Protein AF-A0A3B9P715-F1 (afdb_monomer_lite)

Sequence (49 aa):
MAREPGQRAKVAVSATQQGIDPVGACVGVRGVRIQAIVRELSDEKIDVI

Structure (mmCIF, N/CA/C/O backbone):
data_AF-A0A3B9P715-F1
#
_entry.id   AF-A0A3B9P715-F1
#
loop_
_atom_site.group_PDB
_atom_site.id
_atom_site.type_symbol
_atom_site.label_atom_id
_atom_site.label_alt_id
_atom_site.label_comp_id
_atom_site.label_asym_id
_atom_site.label_entity_id
_atom_site.label_seq_id
_atom_site.pdbx_PDB_ins_code
_atom_site.Cartn_x
_atom_site.Cartn_y
_atom_site.Cartn_z
_atom_site.occupancy
_atom_site.B_iso_or_equiv
_atom_site.auth_seq_id
_atom_site.auth_comp_id
_atom_site.auth_asym_id
_atom_site.auth_atom_id
_atom_site.pdbx_PDB_model_num
ATOM 1 N N . MET A 1 1 ? -8.290 -5.183 -15.361 1.00 74.69 1 MET A N 1
ATOM 2 C CA . MET A 1 1 ? -6.964 -5.730 -15.009 1.00 74.69 1 MET A CA 1
ATOM 3 C C . MET A 1 1 ? -6.480 -4.976 -13.780 1.00 74.69 1 MET A C 1
ATOM 5 O O . MET A 1 1 ? -6.466 -3.756 -13.828 1.00 74.69 1 MET A O 1
ATOM 9 N N . ALA A 1 2 ? -6.229 -5.654 -12.657 1.00 92.62 2 ALA A N 1
ATOM 10 C CA . ALA A 1 2 ? -5.840 -4.980 -11.408 1.00 92.62 2 ALA A CA 1
ATOM 11 C C . ALA A 1 2 ? -4.329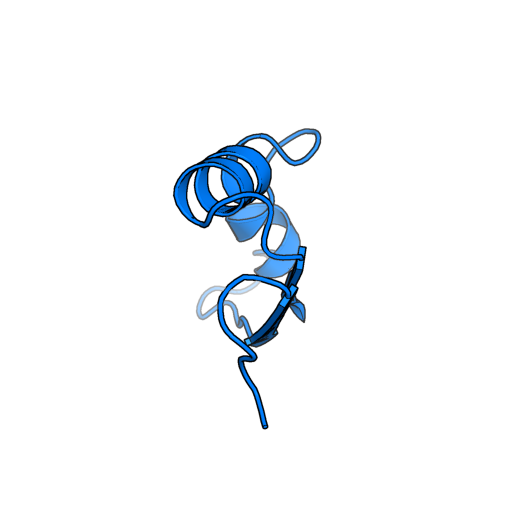 -4.720 -11.321 1.00 92.62 2 ALA A C 1
ATOM 13 O O . ALA A 1 2 ? -3.907 -3.818 -10.606 1.00 92.62 2 ALA A O 1
ATOM 14 N N . ARG A 1 3 ? -3.528 -5.498 -12.055 1.00 97.06 3 ARG A N 1
ATOM 15 C CA . ARG A 1 3 ? -2.074 -5.391 -12.075 1.00 97.06 3 ARG A CA 1
ATOM 16 C C . ARG A 1 3 ? -1.523 -5.640 -13.471 1.00 97.06 3 ARG A C 1
ATOM 18 O O . ARG A 1 3 ? -1.862 -6.641 -14.095 1.00 97.06 3 ARG A O 1
ATOM 25 N N . GLU A 1 4 ? -0.643 -4.747 -13.887 1.00 96.38 4 GLU A N 1
ATOM 26 C CA . GLU A 1 4 ? 0.233 -4.806 -15.049 1.00 96.38 4 GLU A CA 1
ATOM 27 C C . GLU A 1 4 ? 1.673 -4.772 -14.505 1.00 96.38 4 GLU A C 1
ATOM 29 O O . GLU A 1 4 ? 2.146 -3.695 -14.124 1.00 96.38 4 GLU A O 1
ATOM 34 N N . PRO A 1 5 ? 2.346 -5.935 -14.371 1.00 94.44 5 PRO A N 1
ATOM 35 C CA . PRO A 1 5 ? 3.643 -6.027 -13.702 1.00 94.44 5 PRO A CA 1
ATOM 36 C C . PRO A 1 5 ? 4.685 -5.060 -14.275 1.00 94.44 5 PRO A C 1
ATOM 38 O O . PRO A 1 5 ? 4.834 -4.958 -15.492 1.00 94.44 5 PRO A O 1
ATOM 41 N N . GLY A 1 6 ? 5.395 -4.348 -13.398 1.00 93.00 6 GLY A N 1
ATOM 42 C CA . GLY A 1 6 ? 6.399 -3.345 -13.782 1.00 93.00 6 GLY A CA 1
ATOM 43 C C . GLY A 1 6 ? 5.828 -2.034 -14.341 1.00 93.00 6 GLY A C 1
ATOM 44 O O . GLY A 1 6 ? 6.588 -1.145 -14.708 1.00 93.00 6 GLY A O 1
ATOM 45 N N . GLN A 1 7 ? 4.501 -1.890 -14.414 1.00 96.12 7 GLN A N 1
ATOM 46 C CA . GLN A 1 7 ? 3.826 -0.676 -14.883 1.00 96.12 7 GLN A CA 1
ATOM 47 C C .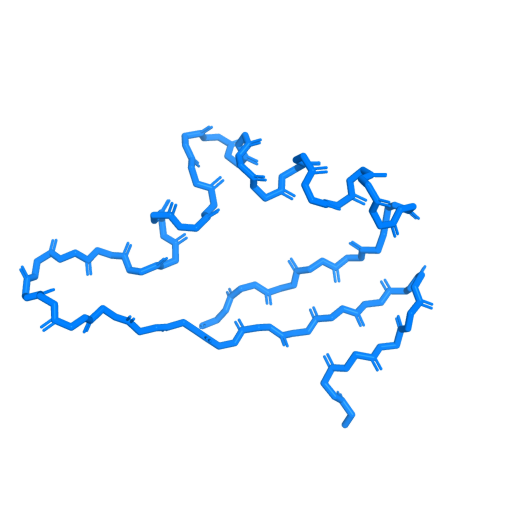 GLN A 1 7 ? 2.927 -0.096 -13.791 1.00 96.12 7 GLN A C 1
ATOM 49 O O . GLN A 1 7 ? 3.198 0.991 -13.270 1.00 96.12 7 GLN A O 1
ATOM 54 N N . ARG A 1 8 ? 1.845 -0.806 -13.442 1.00 96.56 8 ARG A N 1
ATOM 55 C CA . ARG A 1 8 ? 0.836 -0.315 -12.500 1.00 96.56 8 ARG A CA 1
ATOM 56 C C . ARG A 1 8 ? 0.066 -1.438 -11.810 1.00 96.56 8 ARG A C 1
ATOM 58 O O . ARG A 1 8 ? -0.380 -2.379 -12.458 1.00 96.56 8 ARG A O 1
ATOM 65 N N . ALA A 1 9 ? -0.225 -1.254 -10.529 1.00 97.31 9 ALA A N 1
ATOM 66 C CA . ALA A 1 9 ? -1.198 -2.036 -9.779 1.00 97.31 9 ALA A CA 1
ATOM 67 C C . ALA A 1 9 ? -2.215 -1.136 -9.073 1.00 97.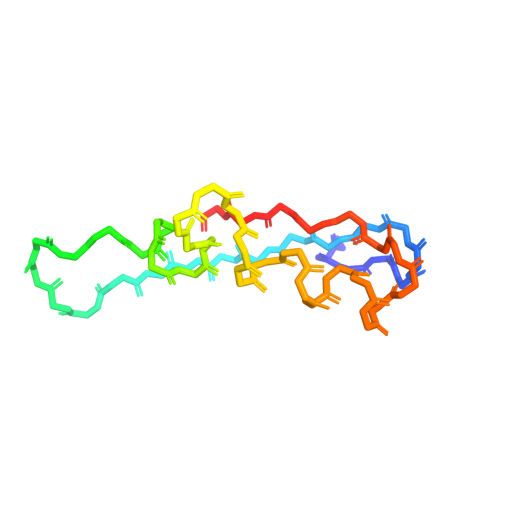31 9 ALA A C 1
ATOM 69 O O . ALA A 1 9 ? -1.921 -0.003 -8.693 1.00 97.31 9 ALA A O 1
ATOM 70 N N . LYS A 1 10 ? -3.417 -1.671 -8.869 1.00 96.69 10 LYS A N 1
ATOM 71 C CA . LYS A 1 10 ? -4.446 -1.111 -7.995 1.00 96.69 10 LYS A CA 1
ATOM 72 C C . LYS A 1 10 ? -4.737 -2.102 -6.881 1.00 96.69 10 LYS A C 1
ATOM 74 O O . LYS A 1 10 ? -4.982 -3.277 -7.155 1.00 96.69 10 LYS A O 1
ATOM 79 N N . VAL A 1 11 ? -4.734 -1.622 -5.644 1.00 96.19 11 VAL A N 1
ATOM 80 C CA . VAL A 1 11 ? -4.978 -2.436 -4.452 1.00 96.19 11 VAL A CA 1
ATOM 81 C C . VAL A 1 11 ? -6.080 -1.782 -3.636 1.00 96.19 11 VAL A C 1
ATOM 83 O O . VAL A 1 11 ? -5.937 -0.633 -3.232 1.00 96.19 11 VAL A O 1
ATOM 86 N N . ALA A 1 12 ? -7.166 -2.519 -3.409 1.00 97.56 12 ALA A N 1
ATOM 87 C CA . ALA A 1 12 ? -8.259 -2.078 -2.554 1.00 97.56 12 ALA A CA 1
ATOM 88 C C . ALA A 1 12 ? -7.985 -2.467 -1.097 1.00 97.56 12 ALA A C 1
ATOM 90 O O . ALA A 1 12 ? -7.628 -3.618 -0.829 1.00 97.56 12 ALA A O 1
ATOM 91 N N . VAL A 1 13 ? -8.164 -1.533 -0.166 1.00 97.38 13 VAL A N 1
ATOM 92 C CA . VAL A 1 13 ? -7.939 -1.752 1.266 1.00 97.38 13 VAL A CA 1
ATOM 93 C C . VAL A 1 13 ? -9.147 -1.337 2.097 1.00 97.38 13 VAL A C 1
ATOM 95 O O . VAL A 1 13 ? -9.852 -0.378 1.807 1.00 97.38 13 VAL A O 1
ATOM 98 N N . SER A 1 14 ? -9.381 -2.070 3.181 1.00 98.00 14 SER A N 1
ATOM 99 C CA . SER A 1 14 ? -10.469 -1.805 4.120 1.00 98.00 14 SER A CA 1
ATOM 100 C C . SER A 1 14 ? -10.000 -2.045 5.545 1.00 98.00 14 SER A C 1
ATOM 102 O O . SER A 1 14 ? -9.231 -2.975 5.794 1.00 98.00 14 SER A O 1
ATOM 104 N N . ALA A 1 15 ? -10.494 -1.249 6.488 1.00 97.88 15 ALA A N 1
ATOM 105 C CA . ALA A 1 15 ? -10.248 -1.463 7.904 1.00 97.88 15 ALA A CA 1
ATOM 106 C C . ALA A 1 15 ? -11.374 -2.301 8.518 1.00 97.88 15 ALA A C 1
ATOM 108 O O . ALA A 1 15 ? -12.552 -2.051 8.274 1.00 97.88 15 ALA A O 1
ATOM 109 N N . THR A 1 16 ? -11.012 -3.280 9.343 1.00 97.31 16 THR A N 1
ATOM 110 C CA . THR A 1 16 ? -11.973 -4.071 10.130 1.00 97.31 16 THR A CA 1
ATOM 111 C C . THR A 1 16 ? -12.335 -3.391 11.449 1.00 97.31 16 THR A C 1
ATOM 113 O O . THR A 1 16 ? -13.412 -3.624 11.989 1.00 97.31 16 THR A O 1
ATOM 116 N N . GLN A 1 17 ? -11.447 -2.536 11.965 1.00 97.94 17 GLN A N 1
ATOM 117 C CA . GLN A 1 17 ? -11.659 -1.758 13.179 1.00 97.94 17 GLN A CA 1
ATOM 118 C C . GLN A 1 17 ? -12.067 -0.323 12.839 1.00 97.94 17 GLN A C 1
ATOM 120 O O . GLN A 1 17 ? -11.459 0.335 11.993 1.00 97.94 17 GLN A O 1
ATOM 125 N N . GLN A 1 18 ? -13.082 0.178 13.544 1.00 97.25 18 GLN A N 1
ATOM 126 C CA . GLN A 1 18 ? -13.559 1.547 13.390 1.00 97.25 18 GLN A CA 1
ATOM 127 C C . GLN A 1 18 ? -12.482 2.562 13.804 1.00 97.25 18 GLN A C 1
ATOM 129 O O . GLN A 1 18 ? -11.761 2.360 14.779 1.00 97.25 18 GLN A O 1
ATOM 134 N N . GLY A 1 19 ? -12.395 3.672 13.069 1.00 97.12 19 GLY A N 1
ATOM 135 C CA . GLY A 1 19 ? -11.439 4.751 13.339 1.00 97.12 19 GLY A CA 1
ATOM 136 C C . GLY A 1 19 ? -10.045 4.536 12.744 1.00 97.12 19 GLY A C 1
ATOM 137 O O . GLY A 1 19 ? -9.200 5.416 12.879 1.00 97.12 19 GLY A O 1
ATOM 138 N N . ILE A 1 20 ? -9.799 3.411 12.065 1.00 97.56 20 ILE A N 1
ATOM 139 C CA . ILE A 1 20 ? -8.574 3.199 11.288 1.00 97.56 20 ILE A CA 1
ATOM 140 C C . ILE A 1 20 ? -8.797 3.669 9.851 1.00 97.56 20 ILE A C 1
ATOM 142 O O . ILE A 1 20 ? -9.738 3.233 9.191 1.00 97.56 20 ILE A O 1
ATOM 146 N N . ASP A 1 21 ? -7.891 4.511 9.357 1.00 97.31 21 ASP A N 1
ATOM 147 C CA . ASP A 1 21 ? -7.757 4.792 7.929 1.00 97.31 21 ASP A CA 1
ATOM 148 C C . ASP A 1 21 ? -6.921 3.679 7.266 1.00 97.31 21 ASP A C 1
ATOM 150 O O . ASP A 1 21 ? -5.710 3.590 7.515 1.00 97.31 21 ASP A O 1
ATOM 154 N N . PRO A 1 22 ? -7.532 2.807 6.442 1.00 97.69 22 PRO A N 1
ATOM 155 C CA . PRO A 1 22 ? -6.817 1.702 5.818 1.00 97.69 22 PRO A CA 1
ATOM 156 C C . PRO A 1 22 ? -5.777 2.180 4.797 1.00 97.69 22 PRO A C 1
ATOM 158 O O . PRO A 1 22 ? -4.702 1.583 4.708 1.00 97.69 22 PRO A O 1
ATOM 161 N N . VAL A 1 23 ? -6.037 3.277 4.075 1.00 97.94 23 VAL A N 1
ATOM 162 C CA . VAL A 1 23 ? -5.099 3.811 3.077 1.00 97.94 23 VAL A CA 1
ATOM 163 C C . VAL A 1 23 ? -3.876 4.379 3.786 1.00 97.94 23 VAL A C 1
ATOM 165 O O . VAL A 1 23 ? -2.749 3.974 3.495 1.00 97.94 23 VAL A O 1
ATOM 168 N N . GLY A 1 24 ? -4.078 5.248 4.779 1.00 97.62 24 GLY A N 1
ATOM 169 C CA . GLY A 1 24 ? -2.995 5.818 5.581 1.00 97.62 24 GLY A CA 1
ATOM 170 C C . GLY A 1 24 ? -2.140 4.756 6.280 1.00 97.62 24 GLY A C 1
ATOM 171 O O . GLY A 1 24 ? -0.911 4.875 6.308 1.00 97.62 24 GLY A O 1
ATOM 172 N N . ALA A 1 25 ? -2.753 3.677 6.778 1.00 96.81 25 ALA A N 1
ATOM 173 C CA . ALA A 1 25 ? -2.038 2.567 7.408 1.00 96.81 25 ALA A CA 1
ATOM 174 C C . ALA A 1 25 ? -1.116 1.810 6.429 1.00 96.81 25 ALA A C 1
ATOM 176 O O . ALA A 1 25 ? 0.009 1.443 6.799 1.00 96.81 25 ALA A O 1
ATOM 177 N N . CYS A 1 26 ? -1.561 1.605 5.187 1.00 97.00 26 CYS A N 1
ATOM 178 C CA . CYS A 1 26 ? -0.785 0.952 4.129 1.00 97.00 26 CYS A CA 1
ATOM 179 C C . CYS A 1 26 ? 0.284 1.873 3.516 1.00 97.00 26 CYS A C 1
ATOM 181 O O . CYS A 1 26 ? 1.380 1.417 3.195 1.00 97.00 26 CYS A O 1
ATOM 183 N N . VAL A 1 27 ? 0.000 3.171 3.390 1.00 97.94 27 VAL A N 1
ATOM 184 C CA . VAL A 1 27 ? 0.917 4.171 2.819 1.00 97.94 27 VAL A CA 1
ATOM 185 C C . VAL A 1 27 ? 2.036 4.529 3.806 1.00 97.94 27 VAL A C 1
ATOM 187 O O . VAL A 1 27 ? 3.212 4.586 3.434 1.00 97.94 27 VAL A O 1
ATOM 190 N N . GLY A 1 28 ? 1.700 4.696 5.087 1.00 96.56 28 GLY A N 1
ATOM 191 C CA . GLY A 1 28 ? 2.623 5.135 6.133 1.00 96.56 28 GLY A CA 1
ATOM 192 C C . GLY A 1 28 ? 2.963 6.629 6.056 1.00 96.56 28 GLY A C 1
ATOM 193 O O . GLY A 1 28 ? 2.649 7.323 5.088 1.00 96.56 28 GLY A O 1
ATOM 194 N N . VAL A 1 29 ? 3.635 7.149 7.089 1.00 96.38 29 VAL A N 1
ATOM 195 C CA . VAL A 1 29 ? 3.997 8.575 7.167 1.00 96.38 29 VAL A CA 1
ATOM 196 C C . VAL A 1 29 ? 4.854 8.960 5.960 1.00 96.38 29 VAL A C 1
ATOM 198 O O . VAL A 1 29 ? 5.903 8.360 5.725 1.00 96.38 29 VAL A O 1
ATOM 201 N N . ARG A 1 30 ? 4.402 9.960 5.192 1.00 95.75 30 ARG A N 1
ATOM 202 C CA . ARG A 1 30 ? 5.044 10.402 3.938 1.00 95.75 30 ARG A CA 1
ATOM 203 C C . ARG A 1 30 ? 5.253 9.273 2.911 1.00 95.75 30 ARG A C 1
ATOM 205 O O . ARG A 1 30 ? 6.176 9.345 2.108 1.00 95.75 30 ARG A O 1
ATOM 212 N N . GLY A 1 31 ? 4.423 8.229 2.934 1.00 96.75 31 GLY A N 1
ATOM 213 C CA . GLY A 1 31 ? 4.495 7.137 1.962 1.00 96.75 31 GLY A CA 1
ATOM 214 C C . GLY A 1 31 ? 5.611 6.123 2.199 1.00 96.75 31 GLY A C 1
ATOM 215 O O . GLY A 1 31 ? 5.883 5.317 1.315 1.00 96.75 31 GLY A O 1
ATOM 216 N N . VAL A 1 32 ? 6.264 6.134 3.366 1.00 98.00 32 VAL A N 1
ATOM 217 C CA . VAL A 1 32 ? 7.456 5.304 3.615 1.00 98.00 32 VAL A CA 1
ATOM 218 C C . VAL A 1 32 ? 7.218 3.803 3.405 1.00 98.00 32 VAL A C 1
ATOM 220 O O . VAL A 1 32 ? 8.113 3.107 2.933 1.00 98.00 32 VAL A O 1
ATOM 223 N N . ARG A 1 33 ? 6.017 3.295 3.716 1.00 97.56 33 ARG A N 1
ATOM 224 C CA . ARG A 1 33 ? 5.706 1.864 3.584 1.00 97.56 33 ARG A CA 1
ATOM 225 C C . ARG A 1 33 ? 5.443 1.493 2.130 1.00 97.56 33 ARG A C 1
ATOM 227 O O . ARG A 1 33 ? 6.062 0.565 1.621 1.00 97.56 33 ARG A O 1
ATOM 234 N N . ILE A 1 34 ? 4.588 2.251 1.444 1.00 97.44 34 ILE A N 1
ATOM 235 C CA . ILE A 1 34 ? 4.268 1.971 0.039 1.00 97.44 34 ILE A CA 1
ATOM 236 C C . ILE A 1 34 ? 5.486 2.171 -0.875 1.00 97.44 34 ILE A C 1
ATOM 238 O O . ILE A 1 34 ? 5.673 1.404 -1.813 1.00 97.44 34 ILE A O 1
ATOM 242 N N . GLN A 1 35 ? 6.371 3.127 -0.568 1.00 97.25 35 GLN A N 1
ATOM 243 C CA . GLN A 1 35 ? 7.608 3.343 -1.327 1.00 97.25 35 GLN A CA 1
ATOM 244 C C . GLN A 1 35 ? 8.578 2.161 -1.256 1.00 97.25 35 GLN A C 1
ATOM 246 O O . GLN A 1 35 ? 9.278 1.908 -2.234 1.00 97.25 35 GLN A O 1
ATOM 251 N N . ALA A 1 36 ? 8.633 1.438 -0.133 1.00 97.50 36 ALA A N 1
ATOM 252 C CA . ALA A 1 36 ?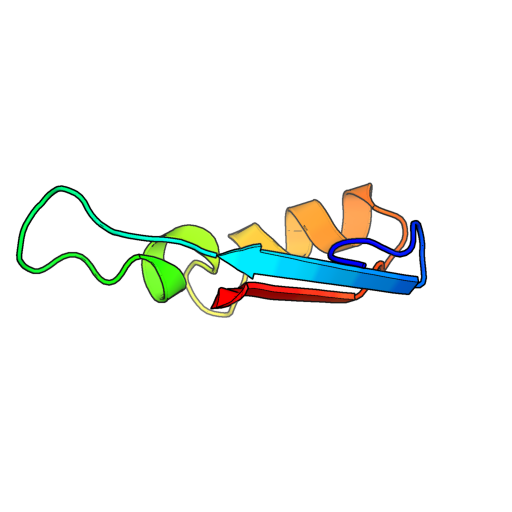 9.451 0.231 -0.035 1.00 97.50 36 ALA A CA 1
ATOM 253 C C . ALA A 1 36 ? 8.968 -0.831 -1.036 1.00 97.50 36 ALA A C 1
ATOM 255 O O . ALA A 1 36 ? 9.764 -1.348 -1.814 1.00 97.50 36 ALA A O 1
ATOM 256 N N . ILE A 1 37 ? 7.651 -1.050 -1.100 1.00 95.88 37 ILE A N 1
ATOM 257 C CA . ILE A 1 37 ? 7.033 -2.017 -2.018 1.00 95.88 37 ILE A CA 1
ATOM 258 C C . ILE A 1 37 ? 7.232 -1.595 -3.479 1.00 95.88 37 ILE A C 1
ATOM 260 O O . ILE A 1 37 ? 7.614 -2.416 -4.306 1.00 95.88 37 ILE A O 1
ATOM 264 N N . VAL A 1 38 ? 7.014 -0.317 -3.808 1.00 97.25 38 VAL A N 1
ATOM 265 C CA . VAL A 1 38 ? 7.232 0.212 -5.169 1.00 97.25 38 VAL A CA 1
ATOM 266 C C . VAL A 1 38 ? 8.665 -0.061 -5.639 1.00 97.25 38 VAL A C 1
ATOM 268 O O . VAL A 1 38 ? 8.861 -0.532 -6.755 1.00 97.25 38 VAL A O 1
ATOM 271 N N . ARG A 1 39 ? 9.664 0.155 -4.773 1.00 96.69 39 ARG A N 1
ATOM 272 C CA . ARG A 1 39 ? 11.075 -0.121 -5.094 1.00 96.69 39 ARG A CA 1
ATOM 273 C C . ARG A 1 39 ? 11.347 -1.609 -5.303 1.00 96.69 39 ARG A C 1
ATOM 275 O O . ARG A 1 39 ? 12.039 -1.970 -6.249 1.00 96.69 39 ARG A O 1
ATOM 282 N N . GLU A 1 40 ? 10.794 -2.472 -4.453 1.00 96.81 40 GLU A N 1
ATOM 283 C CA . GLU A 1 40 ? 10.915 -3.931 -4.603 1.00 96.81 40 GLU A CA 1
ATOM 284 C C . GLU A 1 40 ? 10.254 -4.440 -5.891 1.00 96.81 40 GLU A C 1
ATOM 286 O O . GLU A 1 40 ? 10.725 -5.398 -6.501 1.00 96.81 40 GLU A O 1
ATOM 291 N N . LEU A 1 41 ? 9.202 -3.760 -6.349 1.00 96.38 41 LEU A N 1
ATOM 292 C CA . LEU A 1 41 ? 8.494 -4.063 -7.590 1.00 96.38 41 LEU A CA 1
ATOM 293 C C . LEU A 1 41 ? 9.015 -3.269 -8.796 1.00 96.38 41 LEU A C 1
ATOM 295 O O . LEU A 1 41 ? 8.281 -3.073 -9.760 1.00 96.38 41 LEU A O 1
ATOM 299 N N . SER A 1 42 ? 10.288 -2.858 -8.776 1.00 95.75 42 SER A N 1
ATOM 300 C CA . SER A 1 42 ? 10.949 -2.197 -9.915 1.00 95.75 42 SER A CA 1
ATOM 301 C C . SER A 1 42 ? 10.220 -0.933 -10.386 1.00 95.75 42 SER A C 1
ATOM 303 O O . SER A 1 42 ? 9.983 -0.743 -11.576 1.00 95.75 42 SER A O 1
ATOM 305 N N . ASP A 1 43 ? 9.841 -0.088 -9.427 1.00 96.44 43 ASP A N 1
ATOM 306 C CA . ASP A 1 43 ? 9.126 1.176 -9.632 1.00 96.44 43 ASP A CA 1
ATOM 307 C C . ASP A 1 43 ? 7.728 1.031 -10.267 1.00 96.44 43 ASP A C 1
ATOM 309 O O . ASP A 1 43 ? 7.171 1.987 -10.819 1.00 96.44 43 ASP A O 1
ATOM 313 N N . GLU A 1 44 ? 7.106 -0.148 -10.135 1.00 98.00 44 GLU A N 1
ATOM 314 C CA . GLU A 1 44 ? 5.697 -0.357 -10.477 1.00 98.00 44 GLU A CA 1
ATOM 315 C C . GLU A 1 44 ? 4.809 0.631 -9.698 1.00 98.00 44 GLU A C 1
ATOM 317 O O . GLU A 1 44 ? 4.868 0.721 -8.470 1.00 98.00 44 GLU A O 1
ATOM 322 N N . LYS A 1 45 ? 3.956 1.389 -10.400 1.00 95.75 45 LYS A N 1
ATOM 323 C CA . LYS A 1 45 ? 3.082 2.386 -9.762 1.00 95.75 45 LYS A CA 1
ATOM 324 C C . LYS A 1 45 ? 1.941 1.699 -9.021 1.00 95.75 45 LYS A C 1
ATOM 326 O O . LYS A 1 45 ? 1.101 1.064 -9.651 1.00 95.75 45 LYS A O 1
ATOM 331 N N . ILE A 1 46 ? 1.848 1.877 -7.709 1.00 96.75 46 ILE A N 1
ATOM 332 C CA . ILE A 1 46 ? 0.786 1.259 -6.906 1.00 96.75 46 ILE A CA 1
ATOM 333 C C . ILE A 1 46 ? -0.210 2.325 -6.453 1.00 96.75 46 ILE A C 1
ATOM 335 O O . ILE A 1 46 ? 0.138 3.207 -5.670 1.00 96.75 46 ILE A O 1
ATOM 339 N N . ASP A 1 47 ? -1.455 2.222 -6.917 1.00 95.69 47 ASP A N 1
ATOM 340 C CA . ASP A 1 47 ? -2.567 2.992 -6.360 1.00 95.69 47 ASP A CA 1
ATOM 341 C C . ASP A 1 47 ? -3.236 2.184 -5.248 1.00 95.69 47 ASP A C 1
ATOM 343 O O . ASP A 1 47 ? -3.714 1.070 -5.482 1.00 95.69 47 ASP A O 1
ATOM 347 N N . VAL A 1 48 ? -3.311 2.769 -4.058 1.00 96.06 48 VAL A N 1
ATOM 348 C CA . VAL A 1 48 ? -4.071 2.221 -2.933 1.00 96.06 48 VAL A CA 1
ATOM 349 C C . 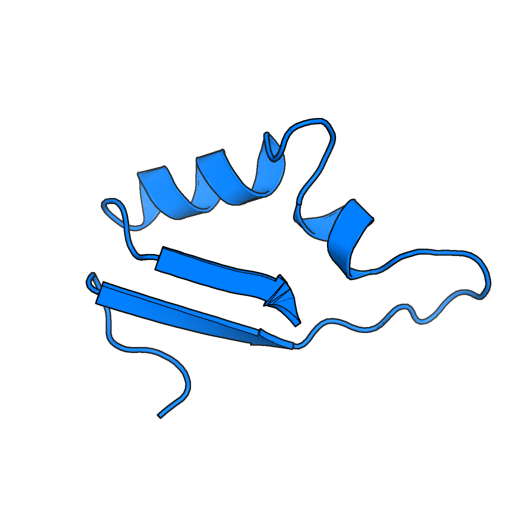VAL A 1 48 ? -5.404 2.961 -2.863 1.00 96.06 48 VAL A C 1
ATOM 351 O O . VAL A 1 48 ? -5.412 4.192 -2.826 1.00 96.06 48 VAL A O 1
ATOM 354 N N . ILE A 1 49 ? -6.506 2.214 -2.896 1.00 93.56 49 ILE A N 1
ATOM 355 C CA . ILE A 1 49 ? -7.890 2.717 -2.919 1.00 93.56 49 ILE A CA 1
ATOM 356 C C . ILE A 1 49 ? -8.749 2.062 -1.848 1.00 93.56 49 ILE A C 1
ATOM 358 O O . ILE A 1 49 ? -8.441 0.915 -1.460 1.00 93.56 49 ILE A O 1
#

Secondary structure (DSSP, 8-state):
--EETTTEEEE----SSTT--HHHHHH-GGGHHHHHHHHHTTT-EEEE-

Foldseek 3Di:
DQDDQLAEHEAEFDDPDPPDDRQCVCQDDVRPNVVVVCVVSNNHHYHYD

pLDDT: mean 96.24, std 3.33, range [74.69, 98.0]

Radius of gyration: 11.51 Å; chains: 1; bounding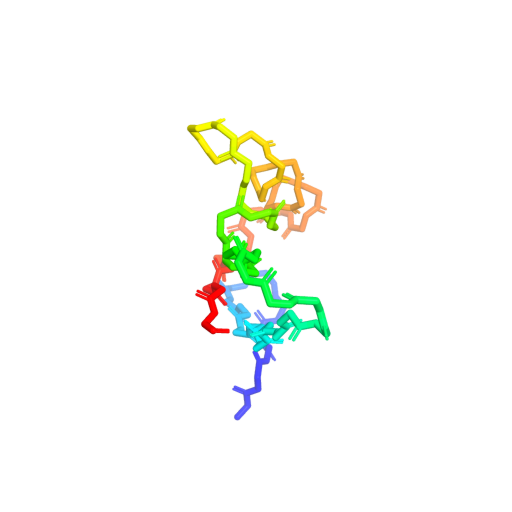 box: 25×16×28 Å